Protein AF-A0A1M6UC82-F1 (afdb_monomer_lite)

Radius of gyration: 22.6 Å; chains: 1; bounding box: 57×27×48 Å

pLDDT: mean 73.01, std 14.91, range [40.03, 92.88]

Organism: NCBI:txid1121959

Foldseek 3Di:
DDDDDDDPDDPDDDDPPDPDPCDDLNNDDPVVSVVVVVVVVVCVVVVVPDDPDDPVNVVVVVVVVVVVPPPDPDD

InterPro domains:
  IPR019626 Stress-induced protein, KGG, repeat [PF10685] (24-45)

Sequence (75 aa):
MATSQSSRGTAAANTPARPTSRRGFASMDPETQRRIASEGGKASHESGRGHRWTSEEARQAGRKGGQSRRPTPMA

Structure (mmCIF, N/CA/C/O backbone):
data_AF-A0A1M6UC82-F1
#
_entry.id   AF-A0A1M6UC82-F1
#
loop_
_atom_site.group_PDB
_atom_site.id
_atom_site.type_symbol
_atom_site.label_atom_id
_atom_site.label_alt_id
_atom_site.label_comp_id
_atom_site.label_asym_id
_atom_site.label_entity_id
_atom_site.label_seq_id
_atom_site.pdbx_PDB_ins_code
_atom_site.Cartn_x
_atom_site.Cartn_y
_atom_site.Cartn_z
_atom_site.occupancy
_atom_site.B_iso_or_equiv
_atom_site.auth_seq_id
_atom_site.auth_comp_id
_atom_site.auth_asym_id
_atom_site.auth_atom_id
_atom_site.pdbx_PDB_model_num
ATOM 1 N N . MET A 1 1 ? -44.512 10.461 -32.026 1.00 40.03 1 MET A N 1
ATOM 2 C CA . MET A 1 1 ? -43.649 9.965 -33.124 1.00 40.03 1 MET A CA 1
ATOM 3 C C . MET A 1 1 ? -42.216 10.045 -32.616 1.00 40.03 1 MET A C 1
ATOM 5 O O . MET A 1 1 ? -41.785 11.134 -32.287 1.00 40.03 1 MET A O 1
ATOM 9 N N . ALA A 1 2 ? -41.652 8.945 -32.125 1.00 40.22 2 ALA A N 1
ATOM 10 C CA . ALA A 1 2 ? -40.917 7.906 -32.860 1.00 40.22 2 ALA A CA 1
ATOM 11 C C . ALA A 1 2 ? -39.397 8.095 -32.675 1.00 40.22 2 ALA A C 1
ATOM 13 O O . ALA A 1 2 ? -38.832 9.148 -32.933 1.00 40.22 2 ALA A O 1
ATOM 14 N N . THR A 1 3 ? -38.808 7.041 -32.130 1.00 53.69 3 THR A N 1
ATOM 15 C CA . THR A 1 3 ? -37.459 6.824 -31.612 1.00 53.69 3 THR A CA 1
ATOM 16 C C . THR A 1 3 ? -36.363 6.895 -32.683 1.00 53.69 3 THR A C 1
ATOM 18 O O . THR A 1 3 ? -36.538 6.359 -33.772 1.00 53.69 3 THR A O 1
ATOM 21 N N . SER A 1 4 ? -35.174 7.384 -32.326 1.00 58.00 4 SER A N 1
ATOM 22 C CA . SER A 1 4 ? -33.906 7.019 -32.987 1.00 58.00 4 SER A CA 1
ATOM 23 C C . SER A 1 4 ? -32.815 6.903 -31.909 1.00 58.00 4 SER A C 1
ATOM 25 O O . SER A 1 4 ? -32.342 7.909 -31.391 1.00 58.00 4 SER A O 1
ATOM 27 N N . GLN A 1 5 ? -32.647 5.727 -31.290 1.00 55.28 5 GLN A N 1
ATOM 28 C CA . GLN A 1 5 ? -31.611 4.723 -31.619 1.00 55.28 5 GLN A CA 1
ATOM 29 C C . GLN A 1 5 ? -30.201 5.350 -31.663 1.00 55.28 5 GLN A C 1
ATOM 31 O O . GLN A 1 5 ? -29.881 6.094 -32.575 1.00 55.28 5 GLN A O 1
ATOM 36 N N . SER A 1 6 ? -29.410 5.273 -30.589 1.00 46.06 6 SER A N 1
ATOM 37 C CA . SER A 1 6 ? -28.584 4.125 -30.164 1.00 46.06 6 SER A CA 1
ATOM 38 C C . SER A 1 6 ? -27.420 3.812 -31.107 1.00 46.06 6 SER A C 1
ATOM 40 O O . SER A 1 6 ? -27.607 3.142 -32.113 1.00 46.06 6 SER A O 1
ATOM 42 N N . SER A 1 7 ? -26.205 4.178 -30.684 1.00 56.38 7 SER A N 1
ATOM 43 C CA . SER A 1 7 ? -25.008 3.352 -30.893 1.00 56.38 7 SER A CA 1
ATOM 44 C C . SER A 1 7 ? -23.901 3.744 -29.904 1.00 56.38 7 SER A C 1
ATOM 46 O O . SER A 1 7 ? -22.960 4.469 -30.219 1.00 56.38 7 SER A O 1
ATOM 48 N N . ARG A 1 8 ? -24.018 3.239 -28.669 1.00 53.00 8 ARG A N 1
ATOM 49 C CA . ARG A 1 8 ? -22.845 2.894 -27.857 1.00 53.00 8 ARG A CA 1
ATOM 50 C C . ARG A 1 8 ? -22.362 1.537 -28.367 1.00 53.00 8 ARG A C 1
ATOM 52 O O . ARG A 1 8 ? -23.100 0.567 -28.249 1.00 53.00 8 ARG A O 1
ATOM 59 N N . GLY A 1 9 ? -21.162 1.482 -28.936 1.00 42.06 9 GLY A N 1
ATOM 60 C CA . GLY A 1 9 ? -20.611 0.250 -29.497 1.00 42.06 9 GLY A CA 1
ATOM 61 C C . GLY A 1 9 ? -19.149 0.394 -29.903 1.00 42.06 9 GLY A C 1
ATOM 62 O O . GLY A 1 9 ? -18.848 0.765 -31.026 1.00 42.06 9 GLY A O 1
ATOM 63 N N . THR A 1 10 ? -18.263 0.101 -28.950 1.00 52.44 10 THR A N 1
ATOM 64 C CA . THR A 1 10 ? -17.029 -0.677 -29.162 1.00 52.44 10 THR A CA 1
ATOM 65 C C . THR A 1 10 ? -16.135 -0.308 -30.355 1.00 52.44 10 THR A C 1
ATOM 67 O O . THR A 1 10 ? -16.122 -1.002 -31.367 1.00 52.44 10 THR A O 1
ATOM 70 N N . ALA A 1 11 ? -15.250 0.673 -30.168 1.00 41.53 11 ALA A N 1
ATOM 71 C CA . ALA A 1 1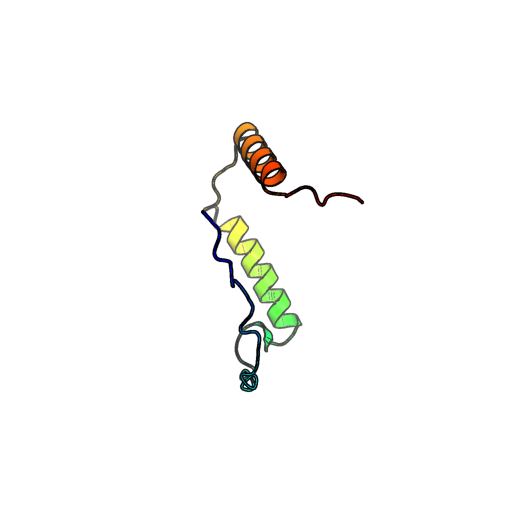1 ? -13.970 0.707 -30.879 1.00 41.53 11 ALA A CA 1
ATOM 72 C C . ALA A 1 11 ? -12.926 -0.049 -30.039 1.00 41.53 11 ALA A C 1
ATOM 74 O O . ALA A 1 11 ? -12.064 0.541 -29.389 1.00 41.53 11 ALA A O 1
ATOM 75 N N . ALA A 1 12 ? -13.076 -1.373 -29.968 1.00 49.88 12 ALA A N 1
ATOM 76 C CA . ALA A 1 12 ? -12.077 -2.243 -29.372 1.00 49.88 12 ALA A CA 1
ATOM 77 C C . ALA A 1 12 ? -11.003 -2.574 -30.415 1.00 49.88 12 ALA A C 1
ATOM 79 O O . ALA A 1 12 ? -11.279 -3.202 -31.430 1.00 49.88 12 ALA A O 1
ATOM 80 N N . ALA A 1 13 ? -9.781 -2.171 -30.076 1.00 53.91 13 ALA A N 1
ATOM 81 C CA . ALA A 1 13 ? -8.557 -2.930 -30.290 1.00 53.91 13 ALA A CA 1
ATOM 82 C C . ALA A 1 13 ? -8.174 -3.275 -31.737 1.00 53.91 13 ALA A C 1
ATOM 84 O O . ALA A 1 13 ? -8.365 -4.396 -32.196 1.00 53.91 13 ALA A O 1
ATOM 85 N N . ASN A 1 14 ? -7.450 -2.360 -32.387 1.00 58.38 14 ASN A N 1
ATOM 86 C CA . ASN A 1 14 ? -6.377 -2.778 -33.291 1.00 58.38 14 ASN A CA 1
ATOM 87 C C . ASN A 1 14 ? -5.230 -1.755 -33.325 1.00 58.38 14 ASN A C 1
ATOM 89 O O . ASN A 1 14 ? -4.911 -1.170 -34.355 1.00 58.38 14 ASN A O 1
ATOM 93 N N . THR A 1 15 ? -4.623 -1.512 -32.162 1.00 62.09 15 THR A N 1
ATOM 94 C CA . THR A 1 15 ? -3.299 -0.884 -32.097 1.00 62.09 15 THR A CA 1
ATOM 95 C C . THR A 1 15 ? -2.315 -1.997 -31.757 1.00 62.09 15 THR A C 1
ATOM 97 O O . THR A 1 15 ? -2.494 -2.615 -30.703 1.00 62.09 15 THR A O 1
ATOM 100 N N . PRO A 1 16 ? -1.299 -2.291 -32.593 1.00 58.16 16 PRO A N 1
ATOM 101 C CA . PRO A 1 16 ? -0.284 -3.272 -32.238 1.00 58.16 16 PRO A CA 1
ATOM 102 C C . PRO A 1 16 ? 0.340 -2.826 -30.919 1.00 58.16 16 PRO A C 1
ATOM 104 O O . PRO A 1 16 ? 0.864 -1.713 -30.819 1.00 58.16 16 PRO A O 1
ATOM 107 N N . ALA A 1 17 ? 0.204 -3.659 -29.885 1.00 62.12 17 ALA A N 1
ATOM 108 C CA . ALA A 1 17 ? 0.744 -3.393 -28.564 1.00 62.12 17 ALA A CA 1
ATOM 109 C C . ALA A 1 17 ? 2.259 -3.218 -28.703 1.00 62.12 17 ALA A C 1
ATOM 111 O O . ALA A 1 17 ? 3.014 -4.183 -28.808 1.00 62.12 17 ALA A O 1
ATOM 112 N N . ARG A 1 18 ? 2.689 -1.955 -28.781 1.00 66.56 18 ARG A N 1
ATOM 113 C CA . ARG A 1 18 ? 4.092 -1.555 -28.814 1.00 66.56 18 ARG A CA 1
ATOM 114 C C . ARG A 1 18 ? 4.790 -2.297 -27.675 1.00 66.56 18 ARG A C 1
ATOM 116 O O . ARG A 1 18 ? 4.274 -2.224 -26.558 1.00 66.56 18 ARG A O 1
ATOM 123 N N . PRO A 1 19 ? 5.910 -3.004 -27.921 1.00 65.94 19 PRO A N 1
ATOM 124 C CA . PRO A 1 19 ? 6.565 -3.790 -26.888 1.00 65.94 19 PRO A CA 1
ATOM 125 C C . PRO A 1 19 ? 6.852 -2.858 -25.719 1.00 65.94 19 PRO A C 1
ATOM 127 O O . PRO A 1 19 ? 7.631 -1.907 -25.840 1.00 65.94 19 PRO A O 1
ATOM 130 N N . THR A 1 20 ? 6.143 -3.063 -24.609 1.00 66.25 20 THR A N 1
ATOM 131 C CA . THR A 1 20 ? 6.367 -2.268 -23.414 1.00 66.25 20 THR A CA 1
ATOM 132 C C . THR A 1 20 ? 7.788 -2.588 -22.999 1.00 66.25 20 THR A C 1
ATOM 134 O O . THR A 1 20 ? 8.104 -3.733 -22.678 1.00 66.25 20 THR A O 1
ATOM 137 N N . SER A 1 21 ? 8.679 -1.603 -23.101 1.00 67.00 21 SER A N 1
ATOM 138 C CA . SER A 1 21 ? 10.050 -1.734 -22.617 1.00 67.00 21 SER A CA 1
ATOM 139 C C . SER A 1 21 ? 10.005 -2.346 -21.221 1.00 67.00 21 SER A C 1
ATOM 141 O O . SER A 1 21 ? 9.215 -1.849 -20.417 1.00 67.00 21 SER A O 1
ATOM 143 N N . ARG A 1 22 ? 10.807 -3.387 -20.961 1.00 69.94 22 ARG A N 1
ATOM 144 C CA . ARG A 1 22 ? 10.934 -4.069 -19.661 1.00 69.94 22 ARG A CA 1
ATOM 145 C C . ARG A 1 22 ? 11.444 -3.099 -18.584 1.00 69.94 22 ARG A C 1
ATOM 147 O O . ARG A 1 22 ? 12.601 -3.145 -18.183 1.00 69.94 22 ARG A O 1
ATOM 154 N N . ARG A 1 23 ? 10.622 -2.132 -18.201 1.00 81.88 23 ARG A N 1
ATOM 155 C CA . ARG A 1 23 ? 10.949 -1.020 -17.316 1.00 81.88 23 ARG A CA 1
ATOM 156 C C . ARG A 1 23 ? 9.852 -0.889 -16.276 1.00 81.88 23 ARG A C 1
ATOM 158 O O . ARG A 1 23 ? 8.674 -1.081 -16.565 1.00 81.88 23 ARG A O 1
ATOM 165 N N . GLY A 1 24 ? 10.261 -0.505 -15.076 1.00 85.12 24 GLY A N 1
ATOM 166 C CA . GLY A 1 24 ? 9.365 -0.324 -13.944 1.00 85.12 24 GLY A CA 1
ATOM 167 C C . GLY A 1 24 ? 9.207 -1.582 -13.098 1.00 85.12 24 GLY A C 1
ATOM 168 O O . GLY A 1 24 ? 9.894 -2.585 -13.282 1.00 85.12 24 GLY A O 1
ATOM 169 N N . PHE A 1 25 ? 8.287 -1.493 -12.144 1.00 86.94 25 PHE A N 1
ATOM 170 C CA . PHE A 1 25 ? 8.119 -2.458 -11.061 1.00 86.94 25 PHE A CA 1
ATOM 171 C C . PHE A 1 25 ? 7.868 -3.897 -11.534 1.00 86.94 25 PHE A C 1
ATOM 173 O O . PHE A 1 25 ? 8.396 -4.841 -10.962 1.00 86.94 25 PHE A O 1
ATOM 180 N N . ALA A 1 26 ? 7.106 -4.060 -12.619 1.00 84.62 26 ALA A N 1
ATOM 181 C CA . ALA A 1 26 ? 6.769 -5.367 -13.181 1.00 84.62 26 ALA A CA 1
ATOM 182 C C . ALA A 1 26 ? 7.929 -6.042 -13.937 1.00 84.62 26 ALA A C 1
ATOM 184 O O . ALA A 1 26 ? 7.808 -7.194 -14.331 1.00 84.62 26 ALA A O 1
ATOM 185 N N . SER A 1 27 ? 9.027 -5.326 -14.195 1.00 87.94 27 SER A N 1
ATOM 186 C CA . SER A 1 27 ? 10.216 -5.859 -14.878 1.00 87.94 27 SER A CA 1
ATOM 187 C C . SER A 1 27 ? 11.395 -6.116 -13.936 1.00 87.94 27 SER A C 1
ATOM 189 O O . SER A 1 27 ? 12.469 -6.474 -14.410 1.00 87.94 27 SER A O 1
ATOM 191 N N . MET A 1 28 ? 11.216 -5.903 -12.627 1.00 87.38 28 MET A N 1
ATOM 192 C CA . MET A 1 28 ? 12.214 -6.225 -11.604 1.00 87.38 28 MET A CA 1
ATOM 193 C C . MET A 1 28 ? 12.249 -7.728 -11.308 1.00 87.38 28 MET A C 1
ATOM 195 O O . MET A 1 28 ? 11.322 -8.464 -11.639 1.00 87.3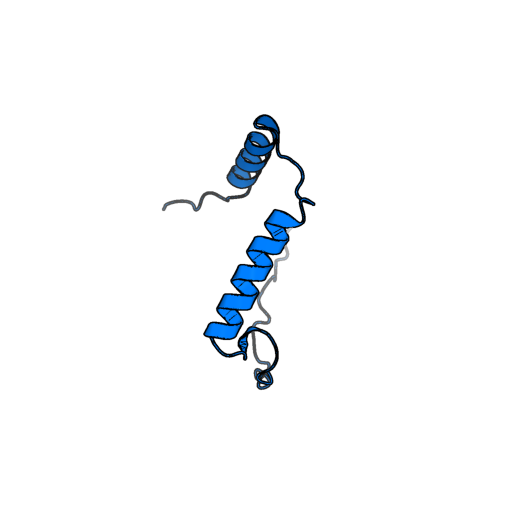8 28 MET A O 1
ATOM 199 N N . ASP A 1 29 ? 13.317 -8.166 -10.645 1.00 92.38 29 ASP A N 1
ATOM 200 C CA . ASP A 1 29 ? 13.407 -9.512 -10.087 1.00 92.38 29 ASP A CA 1
ATOM 201 C C . ASP A 1 29 ? 12.277 -9.772 -9.055 1.00 92.38 29 ASP A C 1
ATOM 203 O O . ASP A 1 29 ? 11.952 -8.862 -8.276 1.00 92.38 29 ASP A O 1
ATOM 207 N N . PRO A 1 30 ? 11.683 -10.984 -9.008 1.00 91.19 30 PRO A N 1
ATOM 208 C CA . PRO A 1 30 ? 10.582 -11.303 -8.098 1.00 91.19 30 PRO A CA 1
ATOM 209 C C . PRO A 1 30 ? 10.878 -11.063 -6.612 1.00 91.19 30 PRO A C 1
ATOM 211 O O . PRO A 1 30 ? 9.976 -10.667 -5.866 1.00 91.19 30 PRO A O 1
ATOM 214 N N . GLU A 1 31 ? 12.113 -11.275 -6.152 1.00 92.19 31 GLU A N 1
ATOM 215 C CA . GLU A 1 31 ? 12.485 -11.025 -4.756 1.00 92.19 31 GLU A CA 1
ATOM 216 C C . GLU A 1 31 ? 12.516 -9.529 -4.458 1.00 92.19 31 GLU A C 1
ATOM 218 O O . GLU A 1 31 ? 11.974 -9.068 -3.448 1.00 92.19 31 GLU A O 1
ATOM 223 N N . THR A 1 32 ? 13.085 -8.755 -5.382 1.00 90.12 32 THR A N 1
ATOM 224 C CA . THR A 1 32 ? 13.135 -7.290 -5.291 1.00 90.12 32 THR A CA 1
ATOM 225 C C . THR A 1 32 ? 11.727 -6.698 -5.309 1.00 90.12 32 THR A C 1
ATOM 227 O O . THR A 1 32 ? 11.391 -5.852 -4.477 1.00 90.12 32 THR A O 1
ATOM 230 N N . GLN A 1 33 ? 10.862 -7.199 -6.193 1.00 92.88 33 GLN A N 1
ATOM 231 C CA . GLN A 1 33 ? 9.463 -6.791 -6.275 1.00 92.88 33 GLN A CA 1
ATOM 232 C C . G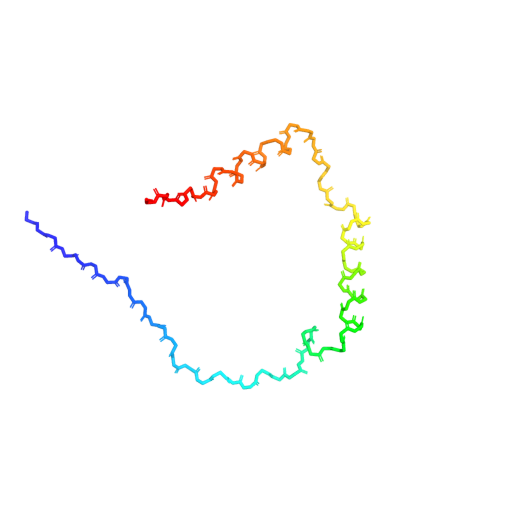LN A 1 33 ? 8.716 -7.082 -4.966 1.0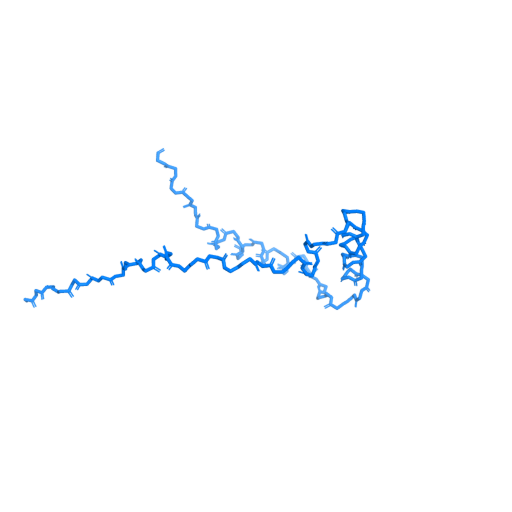0 92.88 33 GLN A C 1
ATOM 234 O O . GLN A 1 33 ? 8.022 -6.211 -4.436 1.00 92.88 33 GLN A O 1
ATOM 239 N N . ARG A 1 34 ? 8.889 -8.286 -4.401 1.00 91.75 34 ARG A N 1
ATOM 240 C CA . ARG A 1 34 ? 8.267 -8.675 -3.128 1.00 91.75 34 ARG A CA 1
ATOM 241 C C . ARG A 1 34 ? 8.747 -7.799 -1.976 1.00 91.75 34 ARG A C 1
ATOM 243 O O . ARG A 1 34 ? 7.928 -7.404 -1.146 1.00 91.75 34 ARG A O 1
ATOM 250 N N . ARG A 1 35 ? 10.042 -7.478 -1.923 1.00 92.88 35 ARG A N 1
ATOM 251 C CA . ARG A 1 35 ? 10.621 -6.608 -0.891 1.00 92.88 35 ARG A CA 1
ATOM 252 C C . ARG A 1 35 ? 9.997 -5.218 -0.928 1.00 92.88 35 ARG A C 1
ATOM 254 O O . ARG A 1 35 ? 9.454 -4.782 0.080 1.00 92.88 35 ARG A O 1
ATOM 261 N N . ILE A 1 36 ? 9.995 -4.583 -2.097 1.00 89.44 36 ILE A N 1
ATOM 262 C CA . ILE A 1 36 ? 9.446 -3.235 -2.287 1.00 89.44 36 ILE A CA 1
ATOM 263 C C . ILE A 1 36 ? 7.929 -3.218 -2.039 1.00 89.44 36 ILE A C 1
ATOM 265 O O . ILE A 1 36 ? 7.431 -2.300 -1.396 1.00 89.44 36 ILE A O 1
ATOM 269 N N . ALA A 1 37 ? 7.181 -4.237 -2.480 1.00 90.94 37 ALA A N 1
ATOM 270 C CA . ALA A 1 37 ? 5.752 -4.351 -2.170 1.00 90.94 37 ALA A CA 1
ATOM 271 C C . ALA A 1 37 ? 5.502 -4.471 -0.657 1.00 90.94 37 ALA A C 1
ATOM 273 O O . ALA A 1 37 ? 4.616 -3.811 -0.112 1.00 90.94 37 ALA A O 1
ATOM 274 N N . SER A 1 38 ? 6.302 -5.296 0.026 1.00 89.06 38 SER A N 1
ATOM 275 C CA . SER A 1 38 ? 6.201 -5.498 1.475 1.00 89.06 38 SER A CA 1
ATOM 276 C C . SER A 1 38 ? 6.533 -4.219 2.240 1.00 89.06 38 SER A C 1
ATOM 278 O O . SER A 1 38 ? 5.848 -3.873 3.199 1.00 89.06 38 SER A O 1
ATOM 280 N N . GLU A 1 39 ? 7.569 -3.503 1.811 1.00 89.19 39 GLU A N 1
ATOM 281 C CA . GLU A 1 39 ? 7.985 -2.227 2.386 1.00 89.19 39 GLU A CA 1
ATOM 282 C C . GLU A 1 39 ? 6.953 -1.127 2.124 1.00 89.19 39 GLU A C 1
ATOM 284 O O . GLU A 1 39 ? 6.576 -0.425 3.054 1.00 89.19 39 GLU A O 1
ATOM 289 N N . GLY A 1 40 ? 6.392 -1.047 0.916 1.00 86.88 40 GLY A N 1
ATOM 290 C CA . GLY A 1 40 ? 5.324 -0.104 0.585 1.00 86.88 40 GLY A CA 1
ATOM 291 C C . GLY A 1 40 ? 4.056 -0.314 1.419 1.00 86.88 40 GLY A C 1
ATOM 292 O O . GLY A 1 40 ? 3.454 0.656 1.880 1.00 86.88 40 GLY A O 1
ATOM 293 N N . GLY A 1 41 ? 3.673 -1.569 1.679 1.00 82.56 41 GLY A N 1
ATOM 294 C CA . GLY A 1 41 ? 2.556 -1.898 2.572 1.00 82.56 41 GLY A CA 1
ATOM 295 C C . GLY A 1 41 ? 2.821 -1.495 4.026 1.00 82.56 41 GLY A C 1
ATOM 296 O O . GLY A 1 41 ? 1.963 -0.882 4.663 1.00 82.56 41 GLY A O 1
ATOM 297 N N . LYS A 1 42 ? 4.029 -1.775 4.534 1.00 81.12 42 LYS A N 1
ATOM 298 C CA . LYS A 1 42 ? 4.456 -1.376 5.886 1.00 81.12 42 LYS A CA 1
ATOM 299 C C . LYS A 1 42 ? 4.531 0.140 6.036 1.00 81.12 42 LYS A C 1
ATOM 301 O O . LYS A 1 42 ? 3.950 0.669 6.971 1.00 81.12 42 LYS A O 1
ATOM 306 N N . ALA A 1 43 ? 5.157 0.835 5.091 1.00 78.88 43 ALA A N 1
ATOM 307 C CA . ALA A 1 43 ? 5.264 2.289 5.080 1.00 78.88 43 ALA A CA 1
ATOM 308 C C . ALA A 1 43 ? 3.887 2.959 4.981 1.00 78.88 43 ALA A C 1
ATOM 310 O O . ALA A 1 43 ? 3.636 3.961 5.642 1.00 78.88 43 ALA A O 1
ATOM 311 N N . SER A 1 44 ? 2.951 2.390 4.216 1.00 77.31 44 SER A N 1
ATOM 312 C CA . SER A 1 44 ? 1.568 2.889 4.161 1.00 77.31 44 SER A CA 1
ATOM 313 C C . SER A 1 44 ? 0.854 2.763 5.509 1.00 77.31 44 SER A C 1
ATOM 315 O O . SER A 1 44 ? 0.063 3.630 5.867 1.00 77.31 44 SER A O 1
ATOM 317 N N . HIS A 1 45 ? 1.148 1.706 6.267 1.00 68.81 45 HIS A N 1
ATOM 318 C CA . HIS A 1 45 ? 0.592 1.506 7.601 1.00 68.81 45 HIS A CA 1
ATOM 319 C C . HIS A 1 45 ? 1.271 2.400 8.652 1.00 68.81 45 HIS A C 1
ATOM 321 O O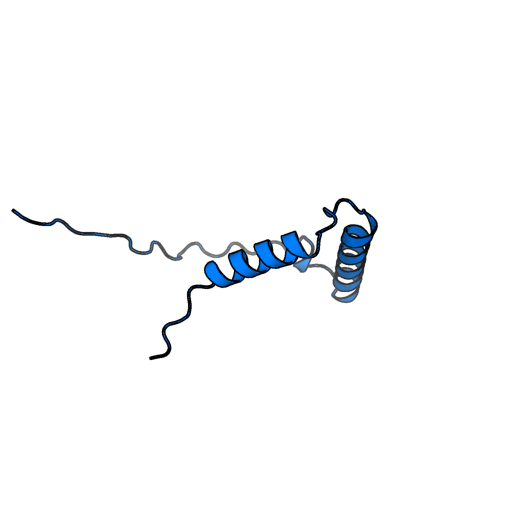 . HIS A 1 45 ? 0.595 3.059 9.437 1.00 68.81 45 HIS A O 1
ATOM 327 N N . GLU A 1 46 ? 2.604 2.466 8.628 1.00 72.38 46 GLU A N 1
ATOM 328 C CA . GLU A 1 46 ? 3.432 3.241 9.557 1.00 72.38 46 GLU A CA 1
ATOM 329 C C . GLU A 1 46 ? 3.267 4.748 9.370 1.00 72.38 46 GLU A C 1
ATOM 331 O O . GLU A 1 46 ? 3.183 5.487 10.348 1.00 72.38 46 GLU A O 1
ATOM 336 N N . SER A 1 47 ? 3.157 5.211 8.120 1.00 69.56 47 SER A N 1
ATOM 337 C CA . SER A 1 47 ? 3.016 6.635 7.804 1.00 69.56 47 SER A CA 1
ATOM 338 C C . SER A 1 47 ? 1.783 7.274 8.434 1.00 69.56 47 SER A C 1
ATOM 340 O O . SER A 1 47 ? 1.694 8.502 8.420 1.00 69.56 47 SER A O 1
ATOM 342 N N . GLY A 1 48 ? 0.848 6.487 8.990 1.00 62.22 48 GLY A N 1
ATOM 343 C CA . GLY A 1 48 ? -0.145 6.954 9.963 1.00 62.22 48 GLY A CA 1
ATOM 344 C C . GLY A 1 48 ? -1.102 8.023 9.436 1.00 62.22 48 GLY A C 1
ATOM 345 O O . GLY A 1 48 ? -1.937 8.529 10.175 1.00 62.22 48 GLY A O 1
ATOM 346 N N . ARG A 1 49 ? -1.013 8.344 8.141 1.00 61.88 49 ARG A N 1
ATOM 347 C CA . ARG A 1 49 ? -1.871 9.275 7.401 1.00 61.88 49 ARG A CA 1
ATOM 348 C C . ARG A 1 49 ? -3.256 8.686 7.131 1.00 61.88 49 ARG A C 1
ATOM 350 O O . ARG A 1 49 ? -4.078 9.325 6.481 1.00 61.88 49 ARG A O 1
ATOM 357 N N . GLY A 1 50 ? -3.509 7.467 7.606 1.00 63.28 50 GLY A N 1
ATOM 358 C CA . GLY A 1 50 ? -4.827 6.862 7.608 1.00 63.28 50 GLY A CA 1
ATOM 359 C C . GLY A 1 50 ? -5.731 7.580 8.600 1.00 63.28 50 GLY A C 1
ATOM 360 O O . GLY A 1 50 ? -5.415 7.693 9.784 1.00 63.28 50 GLY A O 1
ATOM 361 N N . HIS A 1 51 ? -6.879 8.038 8.113 1.00 67.31 51 HIS A N 1
ATOM 362 C CA . HIS A 1 51 ? -7.988 8.429 8.970 1.00 67.31 51 HIS A CA 1
ATOM 363 C C . HIS A 1 51 ? -8.309 7.281 9.934 1.00 67.31 51 HIS A C 1
ATOM 365 O O . HIS A 1 51 ? -8.480 6.134 9.513 1.00 67.31 51 HIS A O 1
ATOM 371 N N . ARG A 1 52 ? -8.349 7.563 11.240 1.00 68.12 52 ARG A N 1
ATOM 372 C CA . ARG A 1 52 ? -8.708 6.556 12.241 1.00 68.12 52 ARG A CA 1
ATOM 373 C C . ARG A 1 52 ? -10.210 6.324 12.141 1.00 68.12 52 ARG A C 1
ATOM 375 O O . ARG A 1 52 ? -10.989 7.070 12.726 1.00 68.12 52 ARG A O 1
ATOM 382 N N . TRP A 1 53 ? -10.603 5.285 11.411 1.00 66.00 53 TRP A N 1
ATOM 383 C CA . TRP A 1 53 ? -12.003 4.893 11.328 1.00 66.00 53 TRP A CA 1
ATOM 384 C C . TRP A 1 53 ? -12.552 4.600 12.718 1.00 66.00 53 TRP A C 1
ATOM 386 O O . TRP A 1 53 ? -12.078 3.714 13.431 1.00 66.00 53 TRP A O 1
ATOM 396 N N . THR A 1 54 ? -13.590 5.340 13.083 1.00 83.00 54 THR A N 1
ATOM 397 C CA . THR A 1 54 ? -14.460 4.937 14.179 1.00 83.00 54 THR A CA 1
ATOM 398 C C . THR A 1 54 ? -15.278 3.721 13.736 1.00 83.00 54 THR A C 1
ATOM 400 O O . THR A 1 54 ? -15.524 3.512 12.543 1.00 83.00 54 THR A O 1
ATOM 403 N N . SER A 1 55 ? -15.732 2.905 14.689 1.00 83.62 55 SER A N 1
ATOM 404 C CA . SER A 1 55 ? -16.559 1.723 14.398 1.00 83.62 55 SER A CA 1
ATOM 405 C C . SER A 1 55 ? -17.814 2.066 13.588 1.00 83.62 55 SER A C 1
ATOM 407 O O . SER A 1 55 ? -18.268 1.283 12.753 1.00 83.62 55 SER A O 1
ATOM 409 N N . GLU A 1 56 ? -18.371 3.254 13.815 1.00 84.00 56 GLU A N 1
ATOM 410 C CA . GLU A 1 56 ? -19.532 3.750 13.088 1.00 84.00 56 GLU A CA 1
ATOM 411 C C . GLU A 1 56 ? -19.206 4.056 11.623 1.00 84.00 56 GLU A C 1
ATOM 413 O O . GLU A 1 56 ? -19.934 3.649 10.715 1.00 84.00 56 GLU A O 1
ATOM 418 N N . GLU A 1 57 ? -18.076 4.704 11.372 1.00 80.31 57 GLU A N 1
ATOM 419 C CA . GLU A 1 57 ? -17.657 5.087 10.032 1.00 80.31 57 GLU A CA 1
ATOM 420 C C . GLU A 1 57 ? -17.233 3.881 9.188 1.00 80.31 57 GLU A C 1
ATOM 422 O O . GLU A 1 57 ? -17.607 3.781 8.018 1.00 80.31 57 GLU A O 1
ATOM 427 N N . ALA A 1 58 ? -16.555 2.900 9.793 1.00 85.75 58 ALA A N 1
ATOM 428 C CA . ALA A 1 58 ? -16.274 1.619 9.145 1.00 85.75 58 ALA A CA 1
ATOM 429 C C . ALA A 1 58 ? -17.574 0.911 8.719 1.00 85.75 58 ALA A C 1
ATOM 431 O O . ALA A 1 58 ? -17.673 0.380 7.609 1.00 85.75 58 ALA A O 1
ATOM 432 N N . ARG A 1 59 ? -18.616 0.961 9.564 1.00 86.31 59 ARG A N 1
ATOM 433 C CA . ARG A 1 59 ? -19.939 0.395 9.258 1.00 86.31 59 ARG A CA 1
ATOM 434 C C . ARG A 1 59 ? -20.635 1.145 8.124 1.00 86.31 59 ARG A C 1
ATOM 436 O O . ARG A 1 59 ? -21.252 0.511 7.268 1.00 86.31 59 ARG A O 1
ATOM 443 N N . GLN A 1 60 ? -20.538 2.473 8.084 1.00 85.94 60 GLN A N 1
ATOM 444 C CA . GLN A 1 60 ? -21.084 3.279 6.987 1.00 85.94 60 GLN A CA 1
ATOM 445 C C . GLN A 1 60 ? -20.357 3.009 5.664 1.00 85.94 60 GLN A C 1
ATOM 447 O O . GLN A 1 60 ? -21.015 2.763 4.651 1.00 85.94 60 GLN A O 1
ATOM 452 N N . ALA A 1 61 ? -19.023 2.969 5.678 1.00 86.12 61 ALA A N 1
ATOM 453 C CA . ALA A 1 61 ? -18.207 2.643 4.511 1.00 86.12 61 ALA A CA 1
ATOM 454 C C . ALA A 1 61 ? -18.498 1.224 3.993 1.00 86.12 61 ALA A C 1
ATOM 456 O O . ALA A 1 61 ? -18.698 1.038 2.793 1.00 86.12 61 ALA A O 1
ATOM 457 N N . GLY A 1 62 ? -18.621 0.241 4.891 1.00 85.81 62 GLY A N 1
ATOM 458 C CA . GLY A 1 62 ? -19.009 -1.130 4.553 1.00 85.81 62 GLY A CA 1
ATOM 459 C C . GLY A 1 62 ? -20.408 -1.216 3.943 1.00 85.81 62 GLY A C 1
ATOM 460 O O . GLY A 1 62 ? -20.585 -1.841 2.897 1.00 85.81 62 GLY A O 1
ATOM 461 N N . ARG A 1 63 ? -21.398 -0.518 4.524 1.00 88.62 63 ARG A N 1
ATOM 462 C CA . ARG A 1 63 ? -22.743 -0.415 3.933 1.00 88.62 63 ARG A CA 1
ATOM 463 C C . ARG A 1 63 ? -22.692 0.204 2.542 1.00 88.62 63 ARG A C 1
ATOM 465 O O . ARG A 1 63 ? -23.337 -0.318 1.637 1.00 88.62 63 ARG A O 1
ATOM 472 N N . LYS A 1 64 ? -21.951 1.299 2.352 1.00 88.44 64 LYS A N 1
ATOM 473 C CA . LYS A 1 64 ? -21.804 1.962 1.046 1.00 88.44 64 LYS A CA 1
ATOM 474 C C . LYS A 1 64 ? -21.143 1.033 0.024 1.00 88.44 64 LYS A C 1
ATOM 476 O O . LYS A 1 64 ? -21.632 0.913 -1.091 1.00 88.44 64 LYS A O 1
ATOM 481 N N . GLY A 1 65 ? -20.088 0.321 0.418 1.00 85.62 65 GLY A N 1
ATOM 482 C CA . GLY A 1 65 ? -19.423 -0.675 -0.424 1.00 85.62 65 GLY A CA 1
ATOM 483 C C . GLY A 1 65 ? -20.338 -1.840 -0.810 1.00 85.62 65 GLY A C 1
ATOM 484 O O . GLY A 1 65 ? -20.312 -2.277 -1.956 1.00 85.62 65 GLY A O 1
ATOM 485 N N . GLY A 1 66 ? -21.186 -2.302 0.113 1.00 84.44 66 GLY A N 1
ATOM 486 C CA . GLY A 1 66 ? -22.196 -3.331 -0.147 1.00 84.44 66 GLY A CA 1
ATOM 487 C C . GLY A 1 66 ? -23.297 -2.875 -1.107 1.00 84.44 66 GLY A C 1
ATOM 488 O O . GLY A 1 66 ? -23.685 -3.637 -1.979 1.00 84.44 66 GLY A O 1
ATOM 489 N N . GLN A 1 67 ? -23.745 -1.621 -1.005 1.00 79.44 67 GLN A N 1
ATOM 490 C CA . GLN A 1 67 ? -24.729 -1.034 -1.928 1.00 79.44 67 GLN A CA 1
ATOM 491 C C . GLN A 1 67 ? -24.155 -0.817 -3.337 1.00 79.44 67 GLN A C 1
ATOM 493 O O . GLN A 1 67 ? -24.862 -0.975 -4.328 1.00 79.44 67 GLN A O 1
ATOM 498 N N . SER A 1 68 ? -22.865 -0.482 -3.441 1.00 75.81 68 SER A N 1
ATOM 499 C CA . SER A 1 68 ? -22.173 -0.324 -4.728 1.00 75.81 68 SER A CA 1
ATOM 500 C C . SER A 1 68 ? -21.884 -1.654 -5.425 1.00 75.81 68 SER A C 1
ATOM 502 O O . SER A 1 68 ? -21.673 -1.682 -6.641 1.00 75.81 68 SER A O 1
ATOM 504 N N . ARG A 1 69 ? -21.867 -2.769 -4.683 1.00 77.19 69 ARG A N 1
ATOM 505 C CA . ARG A 1 69 ? -21.836 -4.106 -5.275 1.00 77.19 69 ARG A CA 1
ATOM 506 C C . ARG A 1 69 ? -23.207 -4.360 -5.881 1.00 77.19 69 ARG A C 1
ATOM 508 O O . ARG A 1 69 ? -24.128 -4.774 -5.189 1.00 77.19 69 ARG A O 1
ATOM 515 N N . ARG A 1 70 ? -23.335 -4.094 -7.185 1.00 73.12 70 ARG A N 1
ATOM 516 C CA . ARG A 1 70 ? -24.497 -4.535 -7.964 1.00 73.12 70 ARG A CA 1
ATOM 517 C C . ARG A 1 70 ? -24.670 -6.032 -7.686 1.00 73.12 70 ARG A C 1
ATOM 519 O O . ARG A 1 70 ? -23.740 -6.775 -8.006 1.00 73.12 70 ARG A O 1
ATOM 526 N N . PRO A 1 71 ? -25.780 -6.479 -7.073 1.00 68.12 71 PRO A N 1
ATOM 527 C CA . 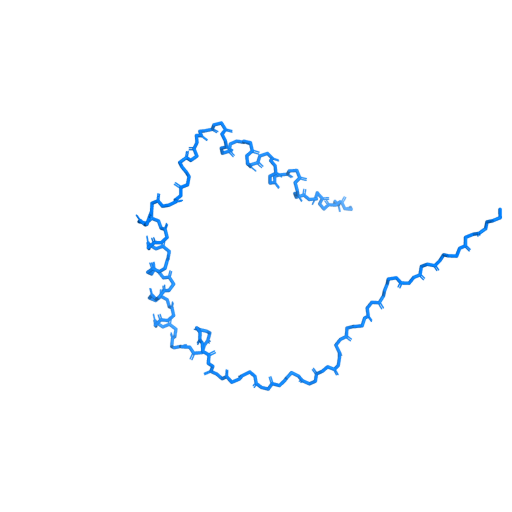PRO A 1 71 ? -26.024 -7.900 -6.943 1.00 68.12 71 PRO A CA 1
ATOM 528 C C . PRO A 1 71 ? -26.109 -8.448 -8.362 1.00 68.12 71 PRO A C 1
ATOM 530 O O . PRO A 1 71 ? -26.913 -7.987 -9.175 1.00 68.12 71 PRO A O 1
ATOM 533 N N . THR A 1 72 ? -25.204 -9.362 -8.691 1.00 70.31 72 THR A N 1
ATOM 534 C CA . THR A 1 72 ? -25.295 -10.148 -9.913 1.00 70.31 72 THR A CA 1
ATOM 535 C C . THR A 1 72 ? -26.656 -10.842 -9.861 1.00 70.31 72 THR A C 1
ATOM 537 O O . THR A 1 72 ? -26.908 -11.537 -8.873 1.00 70.31 72 THR A O 1
ATOM 540 N N . PRO A 1 73 ? -27.565 -10.636 -10.830 1.00 67.50 73 PRO A N 1
ATOM 541 C CA . PRO A 1 73 ? -28.799 -11.402 -10.855 1.00 67.50 73 PRO A CA 1
ATOM 542 C C . PRO A 1 73 ? -28.400 -12.869 -11.036 1.00 67.50 73 PRO A C 1
ATOM 544 O O . PRO A 1 73 ? -27.855 -13.235 -12.077 1.00 67.50 73 PRO A O 1
ATOM 547 N N . MET A 1 74 ? -28.572 -13.682 -9.990 1.00 58.44 74 MET A N 1
ATOM 548 C CA . MET A 1 74 ? -28.527 -15.132 -10.138 1.00 58.44 74 MET A CA 1
ATOM 549 C C . MET A 1 74 ? -29.744 -15.504 -10.982 1.00 58.44 74 MET A C 1
ATOM 551 O O . MET A 1 74 ? -30.876 -15.222 -10.585 1.00 58.44 74 MET A O 1
ATOM 555 N N . ALA A 1 75 ? -29.459 -15.999 -12.183 1.00 56.88 75 ALA A N 1
ATOM 556 C CA . ALA A 1 75 ? -30.427 -16.585 -13.098 1.00 56.88 75 ALA A CA 1
ATOM 557 C C . ALA A 1 75 ? -30.860 -17.968 -12.603 1.00 56.88 75 ALA A C 1
ATOM 559 O O . ALA A 1 75 ? -30.014 -18.647 -11.972 1.00 56.88 75 ALA A O 1
#

Secondary structure (DSSP, 8-state):
--------------S------S-SGGGS-HHHHHHHHHHHHHHHHHT--S----HHHHHHHHHHHHHHSPPP---